Protein AF-A0A6V7YAC2-F1 (afdb_monomer)

Structure (mmCIF, N/CA/C/O backbone):
data_AF-A0A6V7YAC2-F1
#
_entry.id   AF-A0A6V7YAC2-F1
#
loop_
_atom_site.group_PDB
_atom_site.id
_atom_site.type_symbol
_atom_site.label_atom_id
_atom_site.label_alt_id
_atom_site.label_comp_id
_atom_site.label_asym_id
_atom_site.label_entity_id
_atom_site.label_seq_id
_atom_site.pdbx_PDB_ins_code
_atom_site.Cartn_x
_atom_site.Cartn_y
_atom_site.Cartn_z
_atom_site.occupancy
_atom_site.B_iso_or_equiv
_atom_site.auth_seq_id
_atom_site.auth_comp_id
_atom_site.auth_asym_id
_atom_site.auth_atom_id
_atom_site.pdbx_PDB_model_num
ATOM 1 N N . MET A 1 1 ? 5.212 -20.964 -39.133 1.00 45.31 1 MET A N 1
ATOM 2 C CA . MET A 1 1 ? 5.175 -20.683 -37.682 1.00 45.31 1 MET A CA 1
ATOM 3 C C . MET A 1 1 ? 5.868 -19.349 -37.424 1.00 45.31 1 MET A C 1
ATOM 5 O O . MET A 1 1 ? 7.072 -19.317 -37.217 1.00 45.31 1 MET A O 1
ATOM 9 N N . SER A 1 2 ? 5.143 -18.234 -37.528 1.00 39.91 2 SER A N 1
ATOM 10 C CA . SER A 1 2 ? 5.670 -16.907 -37.194 1.00 39.91 2 SER A CA 1
ATOM 11 C C . SER A 1 2 ? 5.313 -16.605 -35.745 1.00 39.91 2 SER A C 1
ATOM 13 O O . SER A 1 2 ? 4.177 -16.244 -35.446 1.00 39.91 2 SER A O 1
ATOM 15 N N . MET A 1 3 ? 6.276 -16.801 -34.847 1.00 48.69 3 MET A N 1
ATOM 16 C CA . MET A 1 3 ? 6.193 -16.325 -33.470 1.00 48.69 3 MET A CA 1
ATOM 17 C C . MET A 1 3 ? 6.033 -14.804 -33.520 1.00 48.69 3 MET A C 1
ATOM 19 O O . MET A 1 3 ? 7.002 -14.079 -33.756 1.00 48.69 3 MET A O 1
ATOM 23 N N . SER A 1 4 ? 4.802 -14.315 -33.363 1.00 50.34 4 SER A N 1
ATOM 24 C CA . SER A 1 4 ? 4.540 -12.905 -33.111 1.00 50.34 4 SER A CA 1
ATOM 25 C C . SER A 1 4 ? 5.294 -12.558 -31.839 1.00 50.34 4 SER A C 1
ATOM 27 O O . SER A 1 4 ? 4.931 -13.018 -30.756 1.00 50.34 4 SER A O 1
ATOM 29 N N . LYS A 1 5 ? 6.395 -11.817 -32.003 1.00 47.88 5 LYS A N 1
ATOM 30 C CA . LYS A 1 5 ? 7.177 -11.222 -30.926 1.00 47.88 5 LYS A CA 1
ATOM 31 C C . LYS A 1 5 ? 6.204 -10.465 -30.030 1.00 47.88 5 LYS A C 1
ATOM 33 O O . LYS A 1 5 ? 5.857 -9.325 -30.321 1.00 47.88 5 LYS A O 1
ATOM 38 N N . SER A 1 6 ? 5.752 -11.118 -28.962 1.00 45.03 6 SER A N 1
ATOM 39 C CA . SER A 1 6 ? 5.201 -10.425 -27.813 1.00 45.03 6 SER A CA 1
ATOM 40 C C . SER A 1 6 ? 6.281 -9.435 -27.422 1.00 45.03 6 SER A C 1
ATOM 42 O O . SER 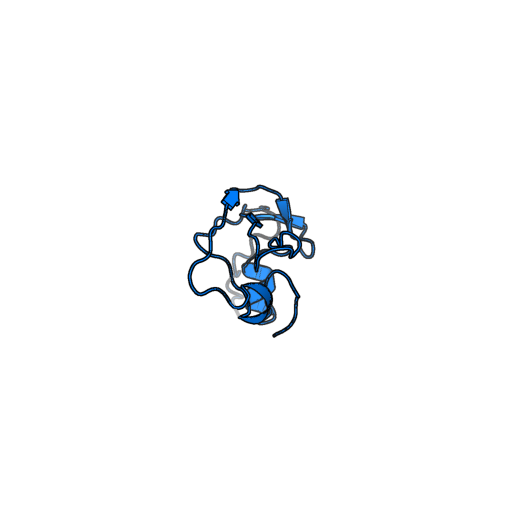A 1 6 ? 7.415 -9.827 -27.134 1.00 45.03 6 SER A O 1
ATOM 44 N N . SER A 1 7 ? 5.975 -8.153 -27.558 1.00 49.84 7 SER A N 1
ATOM 45 C CA . SER A 1 7 ? 6.828 -7.037 -27.191 1.00 49.84 7 SER A CA 1
ATOM 46 C C . SER A 1 7 ? 6.977 -7.013 -25.672 1.00 49.84 7 SER A C 1
ATOM 48 O O . SER A 1 7 ? 6.483 -6.119 -24.993 1.00 49.84 7 SER A O 1
ATOM 50 N N . TYR A 1 8 ? 7.626 -8.035 -25.121 1.00 46.91 8 TYR A N 1
ATOM 51 C CA . TYR A 1 8 ? 8.065 -8.068 -23.745 1.00 46.91 8 TYR A CA 1
ATOM 52 C C . TYR A 1 8 ? 9.309 -7.189 -23.697 1.00 46.91 8 TYR A C 1
ATOM 54 O O . TYR A 1 8 ? 10.435 -7.637 -23.903 1.00 46.91 8 TYR A O 1
ATOM 62 N N . THR A 1 9 ? 9.088 -5.892 -23.503 1.00 51.25 9 THR A N 1
ATOM 63 C CA . THR A 1 9 ? 10.115 -4.900 -23.182 1.00 51.25 9 THR A CA 1
ATOM 64 C C . THR A 1 9 ? 10.664 -5.188 -21.782 1.00 51.25 9 THR A C 1
ATOM 66 O O . THR A 1 9 ? 10.458 -4.465 -20.810 1.00 51.25 9 THR A O 1
ATOM 69 N N . TYR A 1 10 ? 11.368 -6.311 -21.676 1.00 46.09 10 TYR A N 1
ATOM 70 C CA . TYR A 1 10 ? 12.209 -6.695 -20.558 1.00 46.09 10 TYR A CA 1
ATOM 71 C C . TYR A 1 10 ? 13.340 -5.659 -20.481 1.00 46.09 10 TYR A C 1
ATOM 73 O O . TYR A 1 10 ? 14.199 -5.638 -21.356 1.00 46.09 10 TYR A O 1
ATOM 81 N N . ASN A 1 11 ? 13.302 -4.772 -19.479 1.00 50.78 11 ASN A N 1
ATOM 82 C CA . ASN A 1 11 ? 14.233 -3.649 -19.228 1.00 50.78 11 ASN A CA 1
ATOM 83 C C . ASN A 1 11 ? 13.854 -2.239 -19.715 1.00 50.78 11 ASN A C 1
ATOM 85 O O . ASN A 1 11 ? 14.729 -1.417 -19.976 1.00 50.78 11 ASN A O 1
ATOM 89 N N . ARG A 1 12 ? 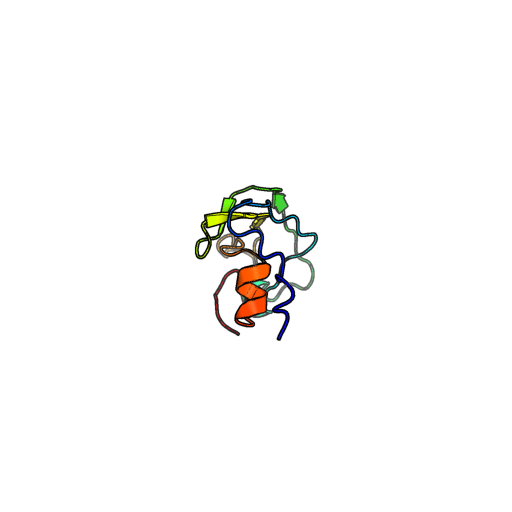12.577 -1.857 -19.671 1.00 51.16 12 ARG A N 1
ATOM 90 C CA . ARG A 1 12 ? 12.282 -0.525 -19.113 1.00 51.16 12 ARG A CA 1
ATOM 91 C C . ARG A 1 12 ? 11.710 -0.755 -17.724 1.00 51.16 12 ARG A C 1
ATOM 93 O O . ARG A 1 12 ? 10.657 -1.373 -17.594 1.00 51.16 12 ARG A O 1
ATOM 100 N N . LYS A 1 13 ? 12.430 -0.330 -16.679 1.00 56.72 13 LYS A N 1
ATOM 101 C CA . LYS A 1 13 ? 11.857 -0.144 -15.338 1.00 56.72 13 LYS A CA 1
ATOM 102 C C . LYS A 1 13 ? 10.814 0.973 -15.461 1.00 56.72 13 LYS A C 1
ATOM 104 O O . LYS A 1 13 ? 11.077 2.110 -15.100 1.00 56.72 13 LYS A O 1
ATOM 109 N N . THR A 1 14 ? 9.683 0.680 -16.095 1.00 73.38 14 THR A N 1
ATOM 110 C CA . THR A 1 14 ? 8.555 1.599 -16.163 1.00 73.38 14 THR A CA 1
ATOM 111 C C . THR A 1 14 ? 8.056 1.726 -14.742 1.00 73.38 14 THR A C 1
ATOM 113 O O . THR A 1 14 ? 7.774 0.710 -14.096 1.00 73.38 14 THR A O 1
ATOM 116 N N . PHE A 1 15 ? 8.044 2.953 -14.244 1.00 82.12 15 PHE A N 1
ATOM 117 C CA . PHE A 1 15 ? 7.510 3.215 -12.930 1.00 82.12 15 PHE A CA 1
ATOM 118 C C . PHE A 1 15 ? 6.016 2.871 -12.886 1.00 82.12 15 PHE A C 1
ATOM 120 O O . PHE A 1 15 ? 5.321 2.982 -13.898 1.00 82.12 15 PHE A O 1
ATOM 127 N N . GLU A 1 16 ? 5.542 2.377 -11.743 1.00 86.25 16 GLU A N 1
ATOM 128 C CA . GLU A 1 16 ? 4.134 2.017 -11.580 1.00 86.25 16 GLU A CA 1
ATOM 129 C C . GLU A 1 16 ? 3.355 3.141 -10.884 1.00 86.25 16 GLU A C 1
ATOM 131 O O . GLU A 1 16 ? 3.491 3.369 -9.676 1.00 86.25 16 GLU A O 1
ATOM 136 N N . ASP A 1 17 ? 2.482 3.787 -11.654 1.00 89.94 17 ASP A N 1
ATOM 137 C CA . ASP A 1 17 ? 1.508 4.752 -11.160 1.00 89.94 17 ASP A CA 1
ATOM 138 C C . ASP A 1 17 ? 0.180 4.055 -10.850 1.00 89.94 17 ASP A C 1
ATOM 140 O O . ASP A 1 17 ? -0.445 3.445 -11.719 1.00 89.94 17 ASP A O 1
ATOM 144 N N . ALA A 1 18 ? -0.265 4.155 -9.597 1.00 92.50 18 ALA A N 1
ATOM 145 C CA . ALA A 1 18 ? -1.529 3.587 -9.142 1.00 92.50 18 ALA A CA 1
ATOM 146 C C . ALA A 1 18 ? -2.382 4.648 -8.440 1.00 92.50 18 ALA A C 1
ATOM 148 O O . ALA A 1 18 ? -1.873 5.536 -7.754 1.00 92.50 18 ALA A O 1
ATOM 149 N N . GLU A 1 19 ? -3.702 4.562 -8.596 1.00 93.94 19 GLU A N 1
ATOM 150 C CA . GLU A 1 19 ? -4.632 5.481 -7.934 1.00 93.94 19 GLU A CA 1
ATOM 151 C C . GLU A 1 19 ? -5.025 5.004 -6.534 1.00 93.94 19 GLU A C 1
ATOM 153 O O . GLU A 1 19 ? -5.035 5.805 -5.600 1.00 93.94 19 GLU A O 1
ATOM 158 N N . PHE A 1 20 ? -5.257 3.699 -6.376 1.00 94.94 20 PHE A N 1
ATOM 159 C CA . PHE A 1 20 ? -5.695 3.077 -5.128 1.00 94.94 20 PHE A CA 1
ATOM 160 C C . PHE A 1 20 ? -4.970 1.739 -4.890 1.00 94.94 20 PHE A C 1
ATOM 162 O O . PHE A 1 20 ? -4.670 1.043 -5.864 1.00 94.94 20 PHE A O 1
ATOM 169 N N . PRO A 1 21 ? -4.653 1.351 -3.641 1.00 96.94 21 PRO A N 1
ATOM 170 C CA . PRO A 1 21 ? -3.942 0.103 -3.360 1.00 96.94 21 PRO A CA 1
ATOM 171 C C . PRO A 1 21 ? -4.857 -1.137 -3.384 1.00 96.94 21 PRO A C 1
ATOM 173 O O . PRO A 1 21 ? -6.071 -1.041 -3.230 1.00 96.94 21 PRO A O 1
ATOM 176 N N . ILE A 1 22 ? -4.254 -2.321 -3.521 1.00 97.62 22 ILE A N 1
ATOM 177 C CA . ILE A 1 22 ? -4.906 -3.637 -3.417 1.00 97.62 22 ILE A CA 1
ATOM 178 C C . ILE A 1 22 ? -4.605 -4.205 -2.029 1.00 97.62 22 ILE A C 1
ATOM 180 O O . ILE A 1 22 ? -3.488 -4.656 -1.755 1.00 97.62 22 ILE A O 1
ATOM 184 N N . LEU A 1 23 ? -5.590 -4.145 -1.134 1.00 97.56 23 LEU A N 1
ATOM 185 C CA . LEU A 1 23 ? -5.438 -4.485 0.281 1.00 97.56 23 LEU A CA 1
ATOM 186 C C . LEU A 1 23 ? -6.582 -5.372 0.762 1.00 97.56 23 LEU A C 1
ATOM 188 O O . LEU A 1 23 ? -7.719 -5.198 0.339 1.00 97.56 23 LEU A O 1
ATOM 192 N N . CYS A 1 24 ? -6.281 -6.260 1.709 1.00 97.44 24 CYS A N 1
ATOM 193 C CA . CYS A 1 24 ? -7.293 -7.012 2.443 1.00 97.44 24 CYS A CA 1
ATOM 194 C C . CYS A 1 24 ? -7.906 -6.179 3.584 1.00 97.44 24 CYS A C 1
ATOM 196 O O . CYS A 1 24 ? -7.275 -5.257 4.121 1.00 97.44 24 CYS A O 1
ATOM 198 N N . GLU A 1 25 ? -9.112 -6.555 4.012 1.00 95.62 25 GLU A N 1
ATOM 199 C CA . GLU A 1 25 ? -9.872 -5.879 5.074 1.00 95.62 25 GLU A CA 1
ATOM 200 C C . GLU A 1 25 ? -9.094 -5.808 6.396 1.00 95.62 25 GLU A C 1
ATOM 202 O O . GLU A 1 25 ? -9.018 -4.760 7.035 1.00 95.62 25 GLU A O 1
ATOM 207 N N . THR A 1 26 ? -8.394 -6.885 6.760 1.00 94.94 26 THR A N 1
ATOM 208 C CA . THR A 1 26 ? -7.561 -6.947 7.971 1.00 94.94 26 THR A CA 1
ATOM 209 C C . THR A 1 26 ? -6.427 -5.917 7.959 1.00 94.94 26 THR A C 1
ATOM 211 O O . THR A 1 26 ? -6.010 -5.415 9.006 1.00 94.94 26 THR A O 1
ATOM 214 N N . CYS A 1 27 ? -5.886 -5.586 6.781 1.00 96.19 27 CYS A N 1
ATOM 215 C CA . CYS A 1 27 ? -4.858 -4.554 6.660 1.00 96.19 27 CYS A CA 1
ATOM 216 C C . CYS A 1 27 ? -5.432 -3.136 6.647 1.00 96.19 27 CYS A C 1
ATOM 218 O O . CYS A 1 27 ? -4.756 -2.228 7.140 1.00 96.19 27 CYS A O 1
ATOM 220 N N . LEU A 1 28 ? -6.643 -2.943 6.125 1.00 95.50 28 LEU A N 1
ATOM 221 C CA . LEU A 1 28 ? -7.360 -1.669 6.214 1.00 95.50 28 LEU A CA 1
ATOM 222 C C . LEU A 1 28 ? -7.768 -1.354 7.656 1.00 95.50 28 LEU A C 1
ATOM 224 O O . LEU A 1 28 ? -7.613 -0.218 8.096 1.00 95.50 28 LEU A O 1
ATOM 228 N N . GLY A 1 29 ? -8.155 -2.373 8.420 1.00 93.50 29 GLY A N 1
ATOM 229 C CA . GLY A 1 29 ? -8.590 -2.233 9.802 1.00 93.50 29 GLY A CA 1
ATOM 230 C C . GLY A 1 29 ? -10.100 -1.999 9.927 1.00 93.50 29 GLY A C 1
ATOM 231 O O . GLY A 1 29 ? -10.806 -1.900 8.928 1.00 93.50 29 GLY A O 1
ATOM 232 N N . PRO A 1 30 ? -10.618 -1.922 11.164 1.00 91.88 30 PRO A N 1
ATOM 233 C CA . PRO A 1 30 ? -12.058 -1.951 11.436 1.00 91.88 30 PRO A CA 1
ATOM 234 C C . PRO A 1 30 ? -12.780 -0.618 11.184 1.00 91.88 30 PRO A C 1
ATOM 236 O O . PRO A 1 30 ? -14.001 -0.554 11.289 1.00 91.88 30 PRO A O 1
ATOM 239 N N . ASN A 1 31 ? -12.050 0.471 10.928 1.00 90.94 31 ASN A N 1
ATOM 240 C CA . ASN A 1 31 ? -12.651 1.789 10.750 1.00 90.94 31 ASN A CA 1
ATOM 241 C C . ASN A 1 31 ? -13.081 1.994 9.284 1.00 90.94 31 ASN A C 1
ATOM 243 O O . ASN A 1 31 ? -12.202 2.032 8.421 1.00 90.94 31 ASN A O 1
ATOM 247 N N . PRO A 1 32 ? -14.380 2.214 8.992 1.00 92.44 32 PRO A N 1
ATOM 248 C CA . PRO A 1 32 ? -14.854 2.453 7.626 1.00 92.44 32 PRO A CA 1
ATOM 249 C C . PRO A 1 32 ? -14.344 3.775 7.030 1.00 92.44 32 PRO A C 1
ATOM 251 O O . PRO A 1 32 ? -14.345 3.945 5.815 1.00 92.44 32 PRO A O 1
ATOM 254 N N . TYR A 1 33 ? -13.883 4.709 7.868 1.00 92.56 33 TYR A N 1
ATOM 255 C CA . TYR A 1 33 ? -13.325 5.988 7.437 1.00 92.56 33 TYR A CA 1
ATOM 256 C C . TYR A 1 33 ? -11.812 6.005 7.631 1.00 92.56 33 TYR A C 1
ATOM 258 O O . TYR A 1 33 ? -11.305 6.199 8.740 1.00 92.56 33 TYR A O 1
ATOM 266 N N . LEU A 1 34 ? -11.078 5.840 6.535 1.00 91.81 34 LEU A N 1
ATOM 267 C CA . LEU A 1 34 ? -9.624 5.758 6.549 1.00 91.81 34 LEU A CA 1
ATOM 268 C C . LEU A 1 34 ? -8.987 6.973 5.870 1.00 91.81 34 LEU A C 1
ATOM 270 O O . LEU A 1 34 ? -9.460 7.458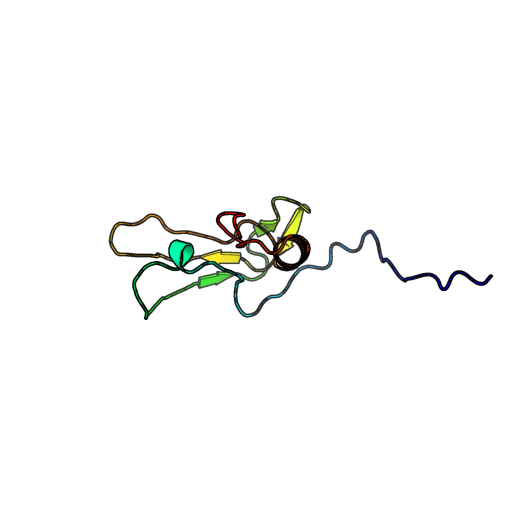 4.847 1.00 91.81 34 LEU A O 1
ATOM 274 N N . ARG A 1 35 ? -7.873 7.447 6.435 1.00 94.12 35 ARG A N 1
ATOM 275 C CA . ARG A 1 35 ? -7.007 8.450 5.804 1.00 94.12 35 ARG A CA 1
ATOM 276 C C . ARG A 1 35 ? -5.717 7.780 5.358 1.00 94.12 35 ARG A C 1
ATOM 278 O O . ARG A 1 35 ? -5.042 7.145 6.170 1.00 94.12 35 ARG A O 1
ATOM 285 N N . MET A 1 36 ? -5.381 7.949 4.085 1.00 96.25 36 MET A N 1
ATOM 286 C CA . MET A 1 36 ? -4.153 7.440 3.482 1.00 96.25 36 MET A CA 1
ATOM 287 C C . MET A 1 36 ? -3.363 8.574 2.832 1.00 96.25 36 MET A C 1
ATOM 289 O O . MET A 1 36 ? -3.949 9.514 2.302 1.00 96.25 36 MET A O 1
ATOM 293 N N . SER A 1 37 ? -2.037 8.477 2.865 1.00 96.94 37 SER A N 1
ATOM 294 C CA . SER A 1 37 ? -1.143 9.304 2.056 1.00 96.94 37 SER A CA 1
ATOM 295 C C . SER A 1 37 ? -0.706 8.516 0.827 1.00 96.94 37 SER A C 1
ATOM 297 O O . SER A 1 37 ? -0.228 7.386 0.969 1.00 96.94 37 SER A O 1
ATOM 299 N N . LYS A 1 38 ? -0.855 9.120 -0.352 1.00 97.50 38 LYS A N 1
ATOM 300 C CA . LYS A 1 38 ? -0.343 8.613 -1.626 1.00 97.50 38 LYS A CA 1
ATOM 301 C C . LYS A 1 38 ? 0.995 9.284 -1.910 1.00 97.50 38 LYS A C 1
ATOM 303 O O . LYS A 1 38 ? 1.055 10.510 -1.930 1.00 97.50 38 LYS A O 1
ATOM 308 N N . ASP A 1 39 ? 2.028 8.487 -2.141 1.00 96.44 39 ASP A N 1
ATOM 309 C CA . ASP A 1 39 ? 3.351 8.973 -2.521 1.00 96.44 39 ASP A CA 1
ATOM 310 C C . ASP A 1 39 ? 3.793 8.315 -3.831 1.00 96.44 39 ASP A C 1
ATOM 312 O O . ASP A 1 39 ? 3.989 7.097 -3.916 1.00 96.44 39 ASP A O 1
ATOM 316 N N . VAL A 1 40 ? 3.878 9.132 -4.876 1.00 94.38 40 VAL A N 1
ATOM 317 C CA . VAL A 1 40 ? 4.159 8.694 -6.243 1.00 94.38 40 VAL A CA 1
ATOM 318 C C . VAL A 1 40 ? 5.651 8.394 -6.347 1.00 94.38 40 VAL A C 1
ATOM 320 O O . VAL A 1 40 ? 6.479 9.278 -6.158 1.00 94.38 40 VAL A O 1
ATOM 323 N N . HIS A 1 41 ? 5.989 7.133 -6.628 1.00 91.00 41 HIS A N 1
ATOM 324 C CA . HIS A 1 41 ? 7.368 6.621 -6.603 1.00 91.00 41 HIS A CA 1
ATOM 325 C C . HIS A 1 41 ? 8.059 6.699 -5.230 1.00 91.00 41 HIS A C 1
ATOM 327 O O . HIS A 1 41 ? 9.285 6.706 -5.159 1.00 91.00 41 HIS A O 1
ATOM 333 N N . GLY A 1 42 ? 7.288 6.689 -4.136 1.00 91.88 42 GLY A N 1
ATOM 334 C CA . GLY A 1 42 ? 7.809 6.772 -2.762 1.00 91.88 42 GLY A CA 1
ATOM 335 C C . GLY A 1 42 ? 8.627 5.562 -2.284 1.00 91.88 42 GLY A C 1
ATOM 336 O O . GLY A 1 42 ? 9.144 5.554 -1.166 1.00 91.88 42 GLY A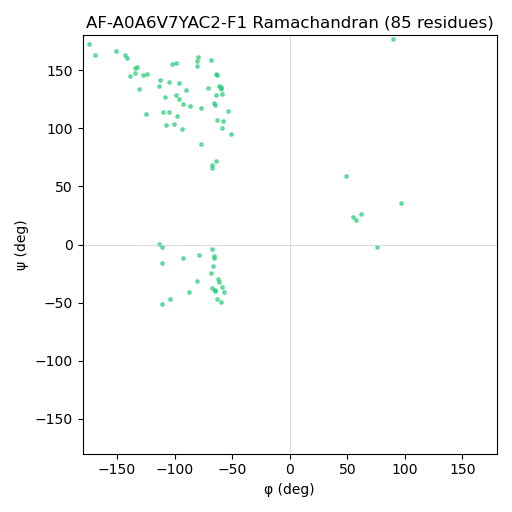 O 1
ATOM 337 N N . GLY A 1 43 ? 8.740 4.506 -3.093 1.00 93.50 43 GLY A N 1
ATOM 338 C CA . GLY A 1 43 ? 9.534 3.330 -2.760 1.00 93.50 43 GLY A CA 1
ATOM 339 C C . GLY A 1 43 ? 9.628 2.313 -3.891 1.00 93.50 43 GLY A C 1
ATOM 340 O O . GLY A 1 43 ? 8.959 2.420 -4.920 1.00 93.50 43 GLY A O 1
ATOM 341 N N . GLU A 1 44 ? 10.466 1.304 -3.676 1.00 95.00 44 GLU A N 1
ATOM 342 C CA . GLU A 1 44 ? 10.712 0.217 -4.622 1.00 95.00 44 GLU A CA 1
ATOM 343 C C . GLU A 1 44 ? 10.027 -1.073 -4.170 1.00 95.00 44 GLU A C 1
ATOM 345 O O . GLU A 1 44 ? 9.990 -1.407 -2.983 1.00 95.00 44 GLU A O 1
ATOM 350 N N . CYS A 1 45 ? 9.452 -1.804 -5.125 1.00 95.19 45 CYS A N 1
ATOM 351 C CA . CYS A 1 45 ? 8.794 -3.075 -4.858 1.00 95.19 45 CYS A CA 1
ATOM 352 C C . CYS A 1 45 ? 9.808 -4.104 -4.349 1.00 95.19 45 CYS A C 1
ATOM 354 O O . CYS A 1 45 ? 10.788 -4.390 -5.033 1.00 95.19 45 CYS A O 1
ATOM 356 N N . LYS A 1 46 ? 9.523 -4.756 -3.217 1.00 95.38 46 LYS A N 1
ATOM 357 C CA . LYS A 1 46 ? 10.419 -5.773 -2.632 1.00 95.38 46 LYS A CA 1
ATOM 358 C C . LYS A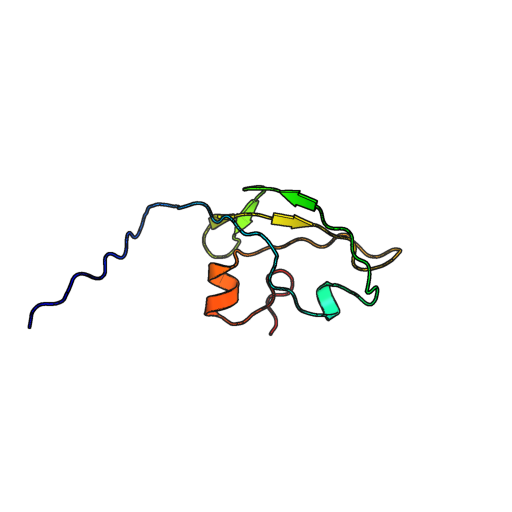 1 46 ? 10.609 -7.046 -3.463 1.00 95.38 46 LYS A C 1
ATOM 360 O O . LYS A 1 46 ? 11.435 -7.875 -3.104 1.00 95.38 46 LYS A O 1
ATOM 365 N N . ILE A 1 47 ? 9.819 -7.237 -4.521 1.00 94.44 47 ILE A N 1
ATOM 366 C CA . ILE A 1 47 ? 9.878 -8.428 -5.382 1.00 94.44 47 ILE A CA 1
ATOM 367 C C . ILE A 1 47 ? 10.581 -8.119 -6.704 1.00 94.44 47 ILE A C 1
ATOM 369 O O . ILE A 1 47 ? 11.406 -8.902 -7.158 1.00 94.44 47 ILE A O 1
ATOM 373 N N . CYS A 1 48 ? 10.222 -7.010 -7.354 1.00 92.31 48 CYS A N 1
ATOM 374 C CA . CYS A 1 48 ? 10.704 -6.690 -8.700 1.00 92.31 48 CYS A CA 1
ATOM 375 C C . CYS A 1 48 ? 11.610 -5.456 -8.764 1.00 92.31 48 CYS A C 1
ATOM 377 O O . CYS A 1 48 ? 12.021 -5.088 -9.864 1.00 92.31 48 CYS A O 1
ATOM 379 N N . GLU A 1 49 ? 11.880 -4.806 -7.624 1.00 93.06 49 GLU A N 1
ATOM 380 C CA . GLU A 1 49 ? 12.767 -3.636 -7.487 1.00 93.06 49 GLU A CA 1
ATOM 381 C C . GLU A 1 49 ? 12.386 -2.465 -8.411 1.00 93.06 49 GLU A C 1
ATOM 383 O O . GLU A 1 49 ? 13.212 -1.636 -8.803 1.00 93.06 49 GLU A O 1
ATOM 388 N N . ARG A 1 50 ? 11.113 -2.414 -8.824 1.00 91.00 50 ARG A N 1
ATOM 389 C CA . ARG A 1 50 ? 10.558 -1.316 -9.617 1.00 91.00 50 ARG A CA 1
ATOM 390 C C . ARG A 1 50 ? 9.991 -0.255 -8.680 1.00 91.00 50 ARG A C 1
ATOM 392 O O . ARG A 1 50 ? 9.232 -0.625 -7.776 1.00 91.00 50 ARG A O 1
ATOM 399 N N . PRO A 1 51 ? 10.300 1.033 -8.900 1.00 94.44 51 PRO A N 1
ATOM 400 C CA . PRO A 1 51 ? 9.635 2.110 -8.186 1.00 94.44 51 PRO A CA 1
ATOM 401 C C . PRO A 1 51 ? 8.137 2.105 -8.477 1.00 94.44 51 PRO A C 1
ATOM 403 O O . PRO A 1 51 ? 7.715 1.926 -9.624 1.00 94.44 51 PRO A O 1
ATOM 406 N N . PHE A 1 52 ? 7.337 2.279 -7.433 1.00 96.00 52 PHE A N 1
ATOM 407 C CA . PHE A 1 52 ? 5.883 2.254 -7.520 1.00 96.00 52 PHE A CA 1
ATOM 408 C C . PHE A 1 52 ? 5.261 3.284 -6.580 1.00 96.00 52 PHE A C 1
ATOM 410 O O . PHE A 1 52 ? 5.905 3.792 -5.661 1.00 96.00 52 PHE A O 1
ATOM 417 N N . THR A 1 53 ? 3.990 3.596 -6.813 1.00 96.62 53 THR A N 1
ATOM 418 C CA . THR A 1 53 ? 3.211 4.428 -5.896 1.00 96.62 53 THR A CA 1
ATOM 419 C C . THR A 1 53 ? 3.036 3.714 -4.558 1.00 96.62 53 THR A C 1
ATOM 421 O O . THR A 1 53 ? 2.431 2.643 -4.492 1.00 96.62 53 THR A O 1
ATOM 424 N N . THR A 1 54 ? 3.526 4.325 -3.479 1.00 97.31 54 THR A N 1
ATOM 425 C CA . THR A 1 54 ? 3.347 3.795 -2.128 1.00 97.31 54 THR A CA 1
ATOM 426 C C . THR A 1 54 ? 2.158 4.453 -1.445 1.00 97.31 54 THR A C 1
ATOM 428 O O . THR A 1 54 ? 1.933 5.660 -1.550 1.00 97.31 54 THR A O 1
ATOM 431 N N . PHE A 1 55 ? 1.385 3.650 -0.722 1.00 98.25 55 PHE A N 1
ATOM 432 C CA . PHE A 1 55 ? 0.292 4.131 0.112 1.00 98.25 55 PHE A CA 1
ATOM 433 C C . PHE A 1 55 ? 0.636 3.859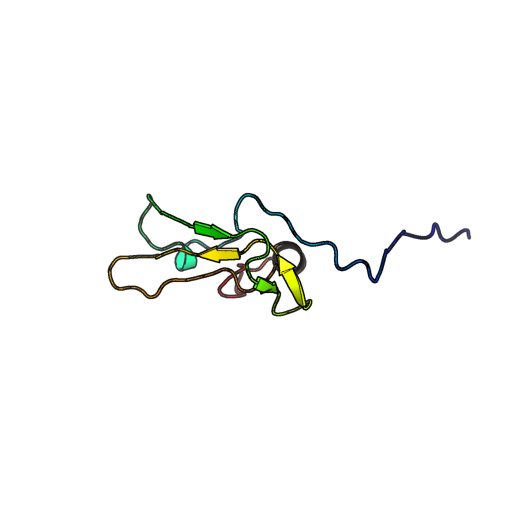 1.566 1.00 98.25 55 PHE A C 1
ATOM 435 O O . PHE A 1 55 ? 1.117 2.772 1.890 1.00 98.25 55 PHE A O 1
ATOM 442 N N . ARG A 1 56 ? 0.387 4.829 2.450 1.00 97.50 56 ARG A N 1
ATOM 443 C CA . ARG A 1 56 ? 0.625 4.702 3.895 1.00 97.50 56 ARG A CA 1
ATOM 444 C C . ARG A 1 56 ? -0.597 5.156 4.686 1.00 97.50 56 ARG A C 1
ATOM 446 O O . ARG A 1 56 ? -1.165 6.207 4.405 1.00 97.50 56 ARG A O 1
ATOM 453 N N . TRP A 1 57 ? -1.002 4.370 5.682 1.00 96.81 57 TRP A N 1
ATOM 454 C CA . TRP A 1 57 ? -2.197 4.628 6.496 1.00 96.81 57 TRP A CA 1
ATOM 455 C C . TRP A 1 57 ? -2.069 4.071 7.916 1.00 96.81 57 TRP A C 1
ATOM 457 O O . TRP A 1 57 ? -1.175 3.279 8.218 1.00 96.81 57 TRP A O 1
ATOM 467 N N . MET A 1 58 ? -2.979 4.488 8.797 1.00 95.62 58 MET A N 1
ATOM 468 C CA . MET A 1 58 ? -3.120 3.945 10.149 1.00 95.62 58 MET A CA 1
ATOM 469 C C . MET A 1 58 ? -4.426 3.134 10.237 1.00 95.62 58 MET A C 1
ATOM 471 O O . MET A 1 58 ? -5.492 3.737 10.134 1.00 95.62 58 MET A O 1
ATOM 475 N N . PRO A 1 59 ? -4.371 1.801 10.433 1.00 93.81 59 PRO A N 1
ATOM 476 C CA . PRO A 1 59 ? -5.570 0.946 10.428 1.00 93.81 59 PRO A CA 1
ATOM 477 C C . PRO A 1 59 ? -6.525 1.167 11.610 1.00 93.81 59 PRO A C 1
ATOM 479 O O . PRO A 1 59 ? -7.711 0.862 11.539 1.00 93.81 59 PRO A O 1
ATOM 482 N N . GLY A 1 60 ? -6.009 1.673 12.730 1.00 90.44 60 GLY A N 1
ATOM 483 C CA . GLY A 1 60 ? -6.777 1.876 13.952 1.00 90.44 60 GLY A CA 1
ATOM 484 C C . GLY A 1 60 ? -6.005 2.700 14.976 1.00 90.44 60 GLY A C 1
ATOM 485 O O . GLY A 1 60 ? -4.784 2.847 14.880 1.00 90.44 60 GLY A O 1
ATOM 486 N N . LYS A 1 61 ? -6.714 3.246 15.971 1.00 87.44 61 LYS A N 1
ATOM 487 C CA . LYS A 1 61 ? -6.095 4.022 17.057 1.00 87.44 61 LYS A CA 1
ATOM 488 C C . LYS A 1 61 ? -5.069 3.154 17.798 1.00 87.44 61 LYS A C 1
ATOM 490 O O . LYS A 1 61 ? -5.372 2.026 18.168 1.00 87.44 61 LYS A O 1
ATOM 495 N N . GLY A 1 62 ? -3.854 3.672 17.980 1.00 85.81 62 GLY A N 1
ATOM 496 C CA . GLY A 1 62 ? -2.760 2.963 18.660 1.00 85.81 62 GLY A CA 1
ATOM 497 C C . GLY A 1 62 ? -2.079 1.863 17.833 1.00 85.81 62 GLY A C 1
ATOM 498 O O . GLY A 1 62 ? -1.114 1.266 18.299 1.00 85.81 62 GLY A O 1
ATOM 499 N N . SER A 1 63 ? -2.532 1.602 16.602 1.00 89.12 63 SER A N 1
ATOM 500 C CA . SER A 1 63 ? -1.851 0.671 15.699 1.00 89.12 63 SER A CA 1
ATOM 501 C C . SER A 1 63 ? -0.658 1.330 15.014 1.00 89.12 63 SER A C 1
ATOM 503 O O . SER A 1 63 ? -0.635 2.539 14.776 1.00 89.12 63 SER A O 1
ATOM 505 N N . ARG A 1 64 ? 0.326 0.517 14.617 1.00 93.12 64 ARG A N 1
ATOM 506 C CA . ARG A 1 64 ? 1.417 0.991 13.759 1.00 93.12 64 ARG A CA 1
ATOM 507 C C . ARG A 1 64 ? 0.887 1.418 12.391 1.00 93.12 64 ARG A C 1
ATOM 509 O O . ARG A 1 64 ? -0.033 0.800 11.851 1.00 93.12 64 ARG A O 1
ATOM 516 N N . TYR A 1 65 ? 1.528 2.425 11.807 1.00 95.19 65 TYR A N 1
ATOM 517 C CA . TYR A 1 65 ? 1.310 2.751 10.403 1.00 95.19 65 TYR A CA 1
ATOM 518 C C . TYR A 1 65 ? 1.665 1.550 9.525 1.00 95.19 65 TYR A C 1
ATOM 520 O O . TYR A 1 65 ? 2.714 0.925 9.701 1.00 95.19 65 TYR A O 1
ATOM 528 N N . LYS A 1 66 ? 0.787 1.249 8.573 1.00 96.75 66 LYS A N 1
ATOM 529 C CA . LYS A 1 66 ? 1.021 0.283 7.504 1.00 96.75 66 LYS A CA 1
ATOM 530 C C . LYS A 1 66 ? 1.357 1.022 6.216 1.00 96.75 66 LYS A C 1
ATOM 532 O O . LYS A 1 66 ? 0.980 2.183 6.044 1.00 96.75 66 LYS A O 1
ATOM 537 N N . LYS A 1 67 ? 2.071 0.338 5.328 1.00 97.62 67 LYS A N 1
ATOM 538 C CA . LYS A 1 67 ? 2.349 0.802 3.972 1.00 97.62 67 LYS A CA 1
ATOM 539 C C . LYS A 1 67 ? 2.293 -0.355 2.978 1.00 97.62 67 LYS A C 1
ATOM 541 O O . LYS A 1 67 ? 2.391 -1.517 3.377 1.00 97.62 67 LYS A O 1
ATOM 546 N N . THR A 1 68 ? 2.131 -0.048 1.699 1.00 98.00 68 THR A N 1
ATOM 547 C CA . THR A 1 68 ? 2.304 -1.024 0.612 1.00 98.00 68 THR A CA 1
ATOM 548 C C . THR A 1 68 ? 3.780 -1.382 0.453 1.00 98.00 68 THR A C 1
ATOM 550 O O . THR A 1 68 ? 4.630 -0.494 0.434 1.00 98.00 68 THR A O 1
ATOM 553 N N . GLU A 1 69 ? 4.089 -2.671 0.323 1.00 97.62 69 GLU A N 1
ATOM 554 C CA . GLU A 1 69 ? 5.464 -3.191 0.233 1.00 97.62 69 GLU A CA 1
ATOM 555 C C . GLU A 1 69 ? 5.794 -3.756 -1.161 1.00 97.62 69 GLU A C 1
ATOM 557 O O . GLU A 1 69 ? 6.963 -3.955 -1.499 1.00 97.62 69 GLU A O 1
ATOM 562 N N . VAL A 1 70 ? 4.769 -4.015 -1.979 1.00 97.31 70 VAL A N 1
ATOM 563 C CA . VAL A 1 70 ? 4.903 -4.529 -3.346 1.00 97.31 70 VAL A CA 1
ATOM 564 C C . VAL A 1 70 ? 4.010 -3.763 -4.317 1.00 97.31 70 VAL A C 1
ATOM 566 O O . VAL A 1 70 ? 2.948 -3.258 -3.944 1.00 97.31 70 VAL A O 1
ATOM 569 N N . CYS A 1 71 ? 4.427 -3.707 -5.579 1.00 96.19 71 CYS A N 1
ATOM 570 C CA . CYS A 1 71 ? 3.669 -3.059 -6.643 1.00 96.19 71 CYS A CA 1
ATOM 571 C C . CYS A 1 71 ? 2.374 -3.825 -6.979 1.00 96.19 71 CYS A C 1
ATOM 573 O O . CYS A 1 71 ? 2.240 -5.018 -6.681 1.00 96.19 71 CYS A O 1
ATOM 575 N N . GLN A 1 72 ? 1.398 -3.150 -7.591 1.00 95.88 72 GLN A N 1
ATOM 576 C CA . GLN A 1 72 ? 0.130 -3.755 -8.006 1.00 95.88 72 GLN A CA 1
ATOM 577 C C . GLN A 1 72 ? 0.357 -4.907 -8.972 1.00 95.88 72 GLN A C 1
ATOM 579 O O . GLN A 1 72 ? -0.361 -5.898 -8.914 1.00 95.88 72 GLN A O 1
ATOM 584 N N . THR A 1 73 ? 1.352 -4.800 -9.851 1.00 94.94 73 THR A N 1
ATOM 585 C CA . THR A 1 73 ? 1.653 -5.859 -10.817 1.00 94.94 73 THR A CA 1
ATOM 586 C C . THR A 1 73 ? 1.991 -7.171 -10.105 1.00 94.94 73 THR A C 1
ATOM 588 O O . THR A 1 73 ? 1.403 -8.208 -10.403 1.00 94.94 73 THR A O 1
ATOM 591 N N . CYS A 1 74 ? 2.889 -7.134 -9.114 1.00 95.56 74 CYS A N 1
ATOM 592 C CA . CYS A 1 74 ? 3.259 -8.317 -8.334 1.00 95.56 74 CYS A CA 1
ATOM 593 C C . CYS A 1 74 ? 2.088 -8.853 -7.499 1.00 95.56 74 CYS A C 1
ATOM 595 O O . CYS A 1 74 ? 1.904 -10.066 -7.423 1.00 95.56 74 CYS A O 1
ATOM 597 N N . SER A 1 75 ? 1.285 -7.958 -6.919 1.00 97.19 75 SER A N 1
ATOM 598 C CA . SER A 1 75 ? 0.083 -8.314 -6.157 1.00 97.19 75 SER A CA 1
ATOM 599 C C . SER A 1 75 ? -0.972 -9.012 -7.029 1.00 97.19 75 SER A C 1
ATOM 601 O O . SER A 1 75 ? -1.435 -10.088 -6.662 1.00 97.19 75 SER A O 1
ATOM 603 N N . LYS A 1 76 ? -1.279 -8.486 -8.225 1.00 96.06 76 LYS A N 1
ATOM 604 C CA . LYS A 1 76 ? -2.239 -9.080 -9.177 1.00 96.06 76 LYS A CA 1
ATOM 605 C C . LYS A 1 76 ? -1.783 -10.437 -9.709 1.00 96.06 76 LYS A C 1
ATOM 607 O O . LYS A 1 76 ? -2.594 -11.344 -9.831 1.00 96.06 76 LYS A O 1
ATOM 612 N N . LEU A 1 77 ? -0.489 -10.594 -10.002 1.00 95.94 77 LEU A N 1
ATOM 613 C CA . LEU A 1 77 ? 0.062 -11.853 -10.525 1.00 95.94 77 LEU A CA 1
ATOM 614 C C . LEU A 1 77 ? -0.099 -13.032 -9.560 1.00 95.94 77 LEU A C 1
ATOM 616 O O . LEU A 1 77 ? -0.146 -14.179 -10.002 1.00 95.94 77 LEU A O 1
ATOM 620 N N . LYS A 1 78 ? -0.116 -12.760 -8.253 1.00 95.25 78 LYS A N 1
ATOM 621 C CA . LYS A 1 78 ? -0.239 -13.783 -7.208 1.00 95.25 78 LYS A CA 1
ATOM 622 C C . LYS A 1 78 ? -1.567 -13.740 -6.463 1.00 95.25 78 LYS A C 1
ATOM 624 O O . LYS A 1 78 ? -1.769 -14.601 -5.621 1.00 95.25 78 LYS A O 1
ATOM 629 N N . ASN A 1 79 ? -2.437 -12.788 -6.797 1.00 96.44 79 ASN A N 1
ATOM 630 C CA . ASN A 1 79 ? -3.670 -12.497 -6.077 1.00 96.44 79 ASN A CA 1
ATOM 631 C C . ASN A 1 79 ? -3.436 -12.360 -4.565 1.00 96.44 79 ASN A C 1
ATOM 633 O O . ASN A 1 79 ? -3.955 -13.134 -3.778 1.00 96.44 79 ASN A O 1
ATOM 637 N N . VAL A 1 80 ? -2.581 -11.414 -4.167 1.00 97.81 80 VAL A N 1
ATOM 638 C CA . VAL A 1 80 ? -2.254 -11.180 -2.749 1.00 97.81 80 VAL A CA 1
ATOM 639 C C . VAL A 1 80 ? -2.324 -9.705 -2.385 1.00 97.81 80 VAL A C 1
ATOM 641 O O . VAL A 1 80 ? -2.043 -8.832 -3.206 1.00 97.81 80 VAL A O 1
ATOM 644 N N . CYS A 1 81 ? -2.610 -9.408 -1.123 1.00 98.25 81 CYS A N 1
ATOM 645 C CA . CYS A 1 81 ? -2.556 -8.070 -0.541 1.00 98.25 81 CYS A CA 1
ATOM 646 C C . CYS A 1 81 ? -1.151 -7.445 -0.638 1.00 98.25 81 CYS A C 1
ATOM 648 O O . CYS A 1 81 ? -0.148 -8.063 -0.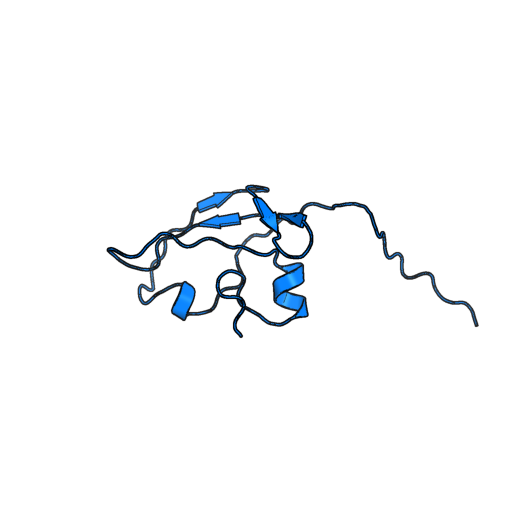271 1.00 98.25 81 CYS A O 1
ATOM 650 N N . GLN A 1 82 ? -1.074 -6.165 -1.026 1.00 97.69 82 GLN A N 1
ATOM 651 C CA . GLN A 1 82 ? 0.191 -5.432 -1.202 1.00 97.69 82 GLN A CA 1
ATOM 652 C C . GLN A 1 82 ? 1.000 -5.202 0.086 1.00 97.69 82 GLN A C 1
ATOM 654 O O . GLN A 1 82 ? 2.150 -4.762 0.017 1.00 97.69 82 GLN A O 1
ATOM 659 N N . THR A 1 83 ? 0.416 -5.452 1.261 1.00 97.56 83 THR A N 1
ATOM 660 C CA . THR A 1 83 ? 1.071 -5.235 2.561 1.00 97.56 83 THR A CA 1
ATOM 661 C C . THR A 1 83 ? 1.390 -6.533 3.284 1.00 97.56 83 THR A C 1
ATOM 663 O O . THR A 1 83 ? 2.517 -6.695 3.744 1.00 97.56 83 THR A O 1
ATOM 666 N N . CYS A 1 84 ? 0.420 -7.441 3.435 1.00 97.38 84 CYS A N 1
ATOM 667 C CA . CYS A 1 84 ? 0.645 -8.690 4.169 1.00 97.38 84 CYS A CA 1
ATOM 668 C C . CYS A 1 84 ? 1.070 -9.863 3.284 1.00 97.38 84 CYS A C 1
ATOM 670 O O . CYS A 1 84 ? 1.508 -10.862 3.841 1.00 97.38 84 CYS A O 1
ATOM 672 N N . LEU A 1 85 ? 0.973 -9.744 1.951 1.00 97.06 85 LEU A N 1
ATOM 673 C CA . LEU A 1 85 ? 1.298 -10.808 0.987 1.00 97.06 85 LEU A CA 1
ATOM 674 C C . LEU A 1 85 ? 0.495 -12.106 1.193 1.00 97.06 85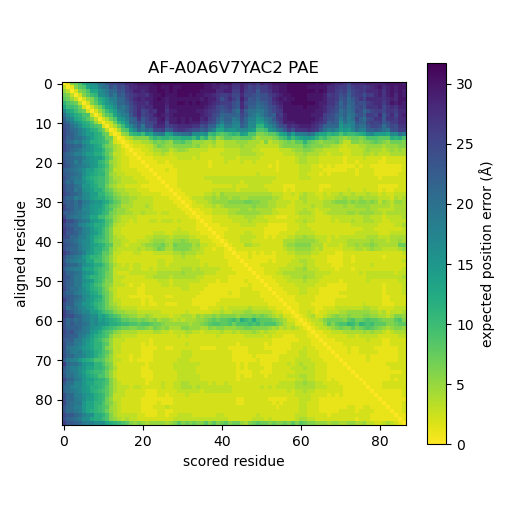 LEU A C 1
ATOM 676 O O . LEU A 1 85 ? 0.908 -13.168 0.736 1.00 97.06 85 LEU A O 1
ATOM 680 N N . LEU A 1 86 ? -0.645 -12.000 1.876 1.00 96.50 86 LEU A N 1
ATOM 681 C CA . LEU A 1 86 ? -1.661 -13.044 1.985 1.00 96.50 86 LEU A CA 1
ATOM 682 C C . LEU A 1 86 ? -2.774 -12.747 0.979 1.00 96.50 86 LEU A C 1
ATOM 684 O O . LEU A 1 86 ? -2.935 -11.582 0.603 1.00 96.50 86 LEU A O 1
ATOM 688 N N . ASP A 1 87 ? -3.499 -13.786 0.580 1.00 91.44 87 ASP A N 1
ATOM 689 C CA . ASP A 1 87 ? -4.780 -13.669 -0.131 1.00 91.44 87 ASP A CA 1
ATOM 690 C C . ASP A 1 87 ? -5.794 -12.905 0.746 1.00 91.44 87 ASP A C 1
ATOM 692 O O . ASP A 1 87 ? -5.923 -13.258 1.946 1.00 91.44 87 ASP A O 1
#

InterPro domains:
  IPR039171 Pre-mRNA-splicing factor Cwc2/Slt11 [PTHR14089] (1-87)
  IPR048995 STL11/RBM22-like, N-terminal domain [PF21369] (21-87)

Nearest PDB structures (foldseek):
  6zym-assembly1_P  TM=1.000E+00  e=4.943E-11  Homo sapiens
  8ro1-assembly1_O  TM=9.883E-01  e=1.313E-10  Caenorhabditis elegans
  8xi2-assembly1_O  TM=9.853E-01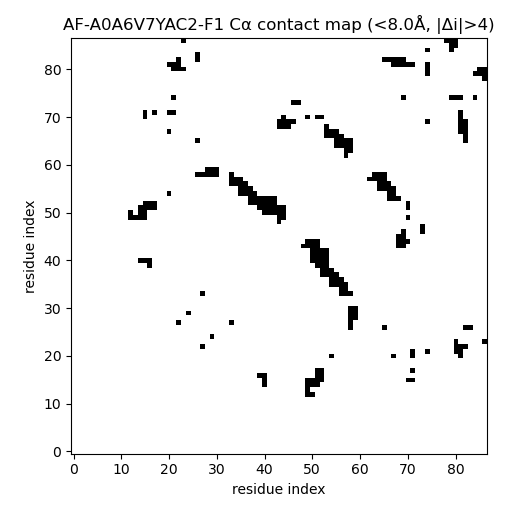  e=2.807E-09  Chlamydomonas reinhardtii
  5mqf-assembly1_P  TM=9.450E-01  e=5.159E-10  Homo sapiens
  9esi-assembly1_M  TM=9.780E-01  e=3.562E-08  Schizosaccharomyces pombe

Radius of gyration: 15.51 Å; Cα contacts (8 Å, |Δi|>4): 142; chains: 1; bounding box: 29×30×56 Å

Foldseek 3Di:
DDPPPPPPVPDDLPEAEDDDFAADPVLLADDPDWDKDWDAQPAAAPPPRRRYIKIWTANDPPGDIFMFRHHPVVCVVQVAGRTPRHD

Organism: Meloidogyne enterolobii (NCBI:txid390850)

Mean predicted aligned error: 7.48 Å

Secondary structure (DSSP, 8-state):
---------TT----B--SS----HHHH-S-SS--EEEEEEEEE-TTT--EEEEEEE--STTPPPEE--S-HHHHHHHT--TTT---

pLDDT: mean 87.45, std 16.82, range [39.91, 98.25]

Sequence (87 aa):
MSMSKSSYTYNRKTFEDAEFPILCETCLGPNPYLRMSKDVHGGECKICERPFTTFRWMPGKGSRYKKTEVCQTCSKLKNVCQTCLLD

Solvent-accessible surface area (backbone atoms only — not comparable to full-atom values): 5426 Å² total; per-residue (Å²): 138,81,81,76,76,73,84,74,68,83,84,61,83,65,66,44,84,66,93,74,86,62,71,47,65,82,71,54,34,91,50,95,79,75,66,70,50,81,33,83,56,68,42,56,15,78,83,77,68,35,40,15,46,28,42,38,33,55,29,46,93,93,49,70,74,47,52,50,49,41,38,69,68,64,20,64,78,67,58,26,20,22,61,79,68,43,114